Protein AF-A0A426XDQ6-F1 (afdb_monomer_lite)

Radius of gyration: 17.02 Å; chains: 1; bounding box: 48×26×42 Å

pLDDT: mean 87.54, std 15.92, range [37.78, 98.69]

Secondary structure (DSSP, 8-state):
-HHHHHHHHS---TT--TT-HHHHHIIIIIHHHHSSEEE---GGGT--EEESSHHHHHHHHHHTSS-HHHHHHHHHHHHHHHHHHHHHHHHHHHHHHHTS-HHHHHHHHHHHTTGGGG-

Sequence (119 aa):
GEVNVKIKKAYCPPKIVEGNPCLEYIKYIVFPWFGHFEVVRKEENGGNKTYNIMEELILDYESGVLHPADLKPALSKALNLILQVSLAYIIFFSSMYTGFNGLLYFLEILSESGIQNYL

Organism: Ensete ventricosum (NCBI:txid4639)

Foldseek 3Di:
DVLLVDLVPADADFLDDPPGVLLVCCVPPQCVVPQWFWFADDVVLVGIDIGNDSVVVNVCRNVRSDGSVRSSVSSSVSVVVVVLVVVLVVLLVVCVVPVDPSVVVSVVSCVVVVVVVPD

Structure (mmCIF, N/CA/C/O backbone):
data_AF-A0A426XDQ6-F1
#
_entry.id   AF-A0A426XDQ6-F1
#
loop_
_atom_site.group_PDB
_atom_site.id
_atom_site.type_symbol
_atom_site.label_atom_id
_atom_site.label_alt_id
_atom_site.label_comp_id
_atom_site.label_asym_id
_atom_site.label_entity_id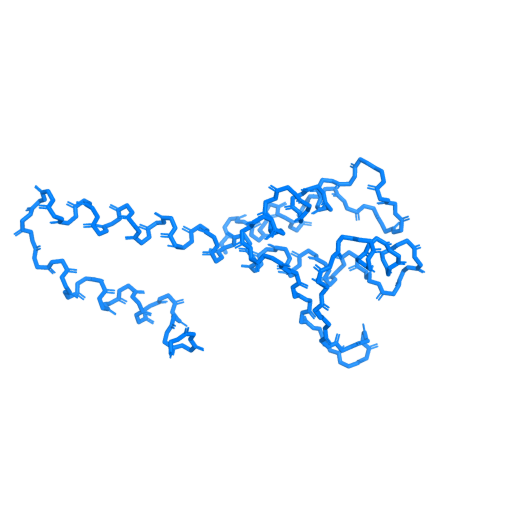
_atom_site.label_seq_id
_atom_site.pdbx_PDB_ins_code
_atom_site.Cartn_x
_atom_site.Cartn_y
_atom_site.Cartn_z
_atom_site.occupancy
_atom_site.B_iso_or_equiv
_atom_site.auth_seq_id
_atom_site.auth_comp_id
_atom_site.auth_asym_id
_atom_site.auth_atom_id
_atom_site.pdbx_PDB_model_num
ATOM 1 N N . GLY A 1 1 ? 11.948 10.918 0.623 1.00 78.75 1 GLY A N 1
ATOM 2 C CA . GLY A 1 1 ? 11.833 11.396 -0.770 1.00 78.75 1 GLY A CA 1
ATOM 3 C C . GLY A 1 1 ? 10.434 11.904 -1.065 1.00 78.75 1 GLY A C 1
ATOM 4 O O . GLY A 1 1 ? 9.538 11.706 -0.246 1.00 78.75 1 GLY A O 1
ATOM 5 N N . GLU A 1 2 ? 10.239 12.539 -2.224 1.00 89.38 2 GLU A N 1
ATOM 6 C CA . GLU A 1 2 ? 8.934 13.073 -2.655 1.00 89.38 2 GLU A CA 1
ATOM 7 C C . GLU A 1 2 ? 7.814 12.025 -2.664 1.00 89.38 2 GLU A C 1
ATOM 9 O O . GLU A 1 2 ? 6.675 12.341 -2.319 1.00 89.38 2 GLU A O 1
ATOM 14 N N . VAL A 1 3 ? 8.145 10.772 -2.995 1.00 92.25 3 VAL A N 1
ATOM 15 C CA . VAL A 1 3 ? 7.219 9.629 -2.969 1.00 92.25 3 VAL A CA 1
ATOM 16 C C . VAL A 1 3 ? 6.536 9.518 -1.608 1.00 92.25 3 VAL A C 1
ATOM 18 O O . VAL A 1 3 ? 5.312 9.498 -1.538 1.00 92.25 3 VAL A O 1
ATOM 21 N N . ASN A 1 4 ? 7.305 9.557 -0.516 1.00 91.88 4 ASN A N 1
ATOM 22 C CA . ASN A 1 4 ? 6.768 9.422 0.843 1.00 91.88 4 ASN A CA 1
ATOM 23 C C . ASN A 1 4 ? 5.772 10.544 1.162 1.00 91.88 4 ASN A C 1
ATOM 25 O O . ASN A 1 4 ? 4.756 10.305 1.806 1.00 91.88 4 ASN A O 1
ATOM 29 N N . VAL A 1 5 ? 6.042 11.770 0.700 1.00 95.12 5 VAL A N 1
ATOM 30 C CA . VAL A 1 5 ? 5.150 12.920 0.913 1.00 95.12 5 VAL A CA 1
ATOM 31 C C . VAL A 1 5 ? 3.847 12.744 0.133 1.00 95.12 5 VAL A C 1
ATOM 33 O O . VAL A 1 5 ? 2.770 12.963 0.692 1.00 95.12 5 VAL A O 1
ATOM 36 N N . LYS A 1 6 ? 3.935 12.327 -1.136 1.00 96.38 6 LYS A N 1
ATOM 37 C CA . LYS A 1 6 ? 2.772 12.121 -2.011 1.00 96.38 6 LYS A CA 1
ATOM 38 C C . LYS A 1 6 ? 1.904 10.959 -1.520 1.00 96.38 6 LYS A C 1
ATOM 40 O O . LYS A 1 6 ? 0.705 11.144 -1.336 1.00 96.38 6 LYS A O 1
ATOM 45 N N . ILE A 1 7 ? 2.502 9.810 -1.200 1.00 97.94 7 ILE A N 1
ATOM 46 C CA . ILE A 1 7 ? 1.775 8.636 -0.692 1.00 97.94 7 ILE A CA 1
ATOM 47 C C . ILE A 1 7 ? 1.180 8.894 0.696 1.00 97.94 7 ILE A C 1
ATOM 49 O O . ILE A 1 7 ? 0.033 8.524 0.948 1.00 97.94 7 ILE A O 1
ATOM 53 N N . LYS A 1 8 ? 1.882 9.608 1.589 1.00 96.31 8 LYS A N 1
ATOM 54 C CA . LYS A 1 8 ? 1.321 10.000 2.895 1.00 96.31 8 LYS A CA 1
ATOM 55 C C . LYS A 1 8 ? 0.011 10.783 2.736 1.00 96.31 8 LYS A C 1
ATOM 57 O O . LYS A 1 8 ? -0.950 10.506 3.456 1.00 96.31 8 LYS A O 1
ATOM 62 N N . LYS A 1 9 ? -0.040 11.708 1.770 1.00 97.25 9 LYS A N 1
ATOM 63 C CA . LYS A 1 9 ? -1.216 12.540 1.456 1.00 97.25 9 LYS A CA 1
ATOM 64 C C . LYS A 1 9 ? -2.265 11.848 0.579 1.00 97.25 9 LYS A C 1
ATOM 66 O O . LYS A 1 9 ? -3.365 12.374 0.461 1.00 97.25 9 LYS A O 1
ATOM 71 N N . ALA A 1 10 ? -1.947 10.703 -0.025 1.00 97.56 10 ALA A N 1
ATOM 72 C CA . ALA A 1 10 ? -2.861 10.005 -0.921 1.00 97.56 10 ALA A CA 1
ATOM 73 C C . ALA A 1 10 ? -4.157 9.597 -0.204 1.00 97.56 10 ALA A C 1
ATOM 75 O O . ALA A 1 10 ? -4.146 9.248 0.982 1.00 97.56 10 ALA A O 1
ATOM 76 N N . TYR A 1 11 ? -5.270 9.626 -0.932 1.00 97.88 11 TYR A N 1
ATOM 77 C CA . TYR A 1 11 ? -6.539 9.093 -0.450 1.00 97.88 11 TYR A CA 1
ATOM 78 C C . TYR A 1 11 ? -6.389 7.592 -0.161 1.00 97.88 11 TYR A C 1
ATOM 80 O O . TYR A 1 11 ? -5.836 6.858 -0.971 1.00 97.88 11 TYR A O 1
ATOM 88 N N . CYS A 1 12 ? -6.783 7.156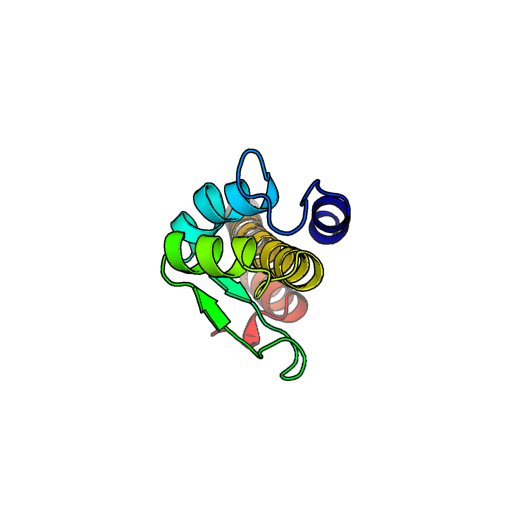 1.035 1.00 98.38 12 CYS A N 1
ATOM 89 C CA . CYS A 1 12 ? -6.604 5.777 1.500 1.00 98.38 12 CYS A CA 1
ATOM 90 C C . CYS A 1 12 ? -7.562 5.515 2.675 1.00 98.38 12 CYS A C 1
ATOM 92 O O . CYS A 1 12 ? -7.129 5.460 3.833 1.00 98.38 12 CYS A O 1
ATOM 94 N N . PRO A 1 13 ? -8.874 5.520 2.407 1.00 98.19 13 PRO A N 1
ATOM 95 C CA . PRO A 1 13 ? -9.889 5.338 3.435 1.00 98.19 13 PRO A CA 1
ATOM 96 C C . PRO A 1 13 ? -9.747 3.957 4.102 1.00 98.19 13 PRO A C 1
ATOM 98 O O . PRO A 1 13 ? -9.607 2.958 3.398 1.00 98.19 13 PRO A O 1
ATOM 101 N N . PRO A 1 14 ? -9.786 3.864 5.444 1.00 98.25 14 PRO A N 1
ATOM 102 C CA . PRO A 1 14 ? -9.678 2.581 6.133 1.00 98.25 14 PRO A CA 1
ATOM 103 C C . PRO A 1 14 ? -10.847 1.668 5.755 1.00 98.25 14 PRO A C 1
ATOM 105 O O . PRO A 1 14 ? -11.987 2.127 5.706 1.00 98.25 14 PRO A O 1
ATOM 108 N N . LYS A 1 15 ? -10.567 0.376 5.538 1.00 98.44 15 LYS A N 1
ATOM 109 C CA . LYS A 1 15 ? -11.559 -0.673 5.236 1.00 98.44 15 LYS A CA 1
ATOM 110 C C . LYS A 1 15 ? -12.360 -0.493 3.941 1.00 98.44 15 LYS A C 1
ATOM 112 O O . LYS A 1 15 ? -13.283 -1.260 3.697 1.00 98.44 15 LYS A O 1
ATOM 117 N N . ILE A 1 16 ? -12.021 0.490 3.107 1.00 98.31 16 ILE A N 1
ATOM 118 C CA . ILE A 1 16 ? -12.670 0.712 1.811 1.00 98.31 16 ILE A CA 1
ATOM 119 C C . ILE A 1 16 ? -11.665 0.383 0.710 1.00 98.31 16 ILE A C 1
ATOM 121 O O . ILE A 1 16 ? -10.629 1.045 0.577 1.00 98.31 16 ILE A O 1
ATOM 125 N N . VAL A 1 17 ? -11.972 -0.663 -0.057 1.00 98.06 17 VAL A N 1
ATOM 126 C CA . VAL A 1 17 ? -11.109 -1.163 -1.135 1.00 98.06 17 VAL A CA 1
ATOM 127 C C . VAL A 1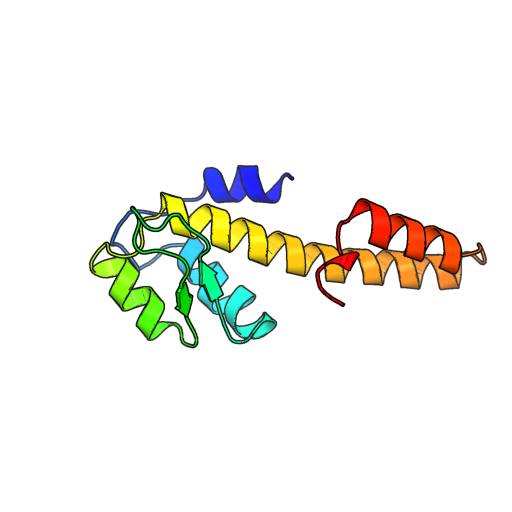 17 ? -11.429 -0.514 -2.473 1.00 98.06 17 VAL A C 1
ATOM 129 O O . VAL A 1 17 ? -10.520 -0.131 -3.209 1.00 98.06 17 VAL A O 1
ATOM 132 N N . GLU A 1 18 ? -12.714 -0.365 -2.780 1.00 97.38 18 GLU A N 1
ATOM 133 C CA . GLU A 1 18 ? -13.172 0.207 -4.042 1.00 97.38 18 GLU A CA 1
ATOM 134 C C . GLU A 1 18 ? -12.687 1.655 -4.210 1.00 97.38 18 GLU A C 1
ATOM 136 O O . GLU A 1 18 ? -12.838 2.490 -3.316 1.00 97.38 18 GLU A O 1
ATOM 141 N N . GLY A 1 19 ? -12.060 1.945 -5.355 1.00 96.62 19 GLY A N 1
ATOM 142 C CA . GLY A 1 19 ? -11.529 3.272 -5.677 1.00 96.62 19 GLY A CA 1
ATOM 143 C C . GLY A 1 19 ? -10.371 3.737 -4.784 1.00 96.62 19 GLY A C 1
ATOM 144 O O . GLY A 1 19 ? -10.083 4.934 -4.735 1.00 96.62 19 GLY A O 1
ATOM 145 N N . ASN A 1 20 ? -9.716 2.833 -4.046 1.00 98.44 20 ASN A N 1
ATOM 146 C CA . ASN A 1 20 ? -8.585 3.175 -3.188 1.00 98.44 20 ASN A CA 1
ATOM 147 C C . ASN A 1 20 ? -7.273 3.205 -3.998 1.00 98.44 20 ASN A C 1
ATOM 149 O O . ASN A 1 20 ? -6.714 2.144 -4.300 1.00 98.44 20 ASN A O 1
ATOM 153 N N . PRO A 1 21 ? -6.709 4.391 -4.301 1.00 98.25 21 PRO A N 1
ATOM 154 C CA . PRO A 1 21 ? -5.562 4.498 -5.201 1.00 98.25 21 PRO A CA 1
ATOM 155 C C . PRO A 1 21 ? -4.299 3.837 -4.633 1.00 98.25 21 PRO A C 1
ATOM 157 O O . PRO A 1 21 ? -3.436 3.393 -5.386 1.00 98.25 21 PRO A O 1
ATOM 160 N N . CYS A 1 22 ? -4.169 3.727 -3.305 1.00 98.62 22 CYS A N 1
ATOM 161 C CA . CYS A 1 22 ? -3.041 3.012 -2.712 1.00 98.62 22 CYS A CA 1
ATOM 162 C C . CYS A 1 22 ? -3.109 1.510 -3.015 1.00 98.62 22 CYS A C 1
ATOM 164 O O . CYS A 1 22 ? -2.084 0.917 -3.341 1.00 98.62 22 CYS A O 1
ATOM 166 N N . LEU A 1 23 ? -4.297 0.907 -2.940 1.00 98.69 23 LEU A N 1
ATOM 167 C CA . LEU A 1 23 ? -4.481 -0.506 -3.273 1.00 98.69 23 LEU A CA 1
ATOM 168 C C . LEU A 1 23 ? -4.320 -0.751 -4.774 1.00 98.69 23 LEU A C 1
ATOM 170 O O . LEU A 1 23 ? -3.761 -1.772 -5.164 1.00 98.69 23 LEU A O 1
ATOM 174 N N . GLU A 1 24 ? -4.730 0.198 -5.617 1.00 98.44 24 GLU A N 1
ATOM 175 C CA . GLU A 1 24 ? -4.506 0.124 -7.064 1.00 98.44 24 GLU A CA 1
ATOM 176 C C . GLU A 1 24 ? -3.020 0.161 -7.430 1.00 98.44 24 GLU A C 1
ATOM 178 O O . GLU A 1 24 ? -2.579 -0.639 -8.254 1.00 98.44 24 GLU A O 1
ATOM 183 N N . TYR A 1 25 ? -2.212 1.015 -6.790 1.00 98.50 25 TYR A N 1
ATOM 184 C CA . TYR A 1 25 ? -0.759 0.984 -6.987 1.00 98.50 25 TYR A CA 1
ATOM 185 C C . TYR A 1 25 ? -0.148 -0.339 -6.537 1.00 98.50 25 TYR A C 1
ATOM 187 O O . TYR A 1 25 ? 0.730 -0.870 -7.217 1.00 98.50 25 TYR A O 1
ATOM 195 N N . ILE A 1 26 ? -0.622 -0.902 -5.424 1.00 98.69 26 ILE A N 1
ATOM 196 C CA . ILE A 1 26 ? -0.159 -2.218 -4.981 1.00 98.69 26 ILE A CA 1
ATOM 197 C C . ILE A 1 26 ? -0.506 -3.270 -6.046 1.00 98.69 26 ILE A C 1
ATOM 199 O O . ILE A 1 26 ? 0.379 -3.991 -6.501 1.00 98.69 26 ILE A O 1
ATOM 203 N N . LYS A 1 27 ? -1.754 -3.283 -6.525 1.00 98.44 27 LYS A N 1
ATOM 204 C CA . LYS A 1 27 ? -2.260 -4.237 -7.519 1.00 98.44 27 LYS A CA 1
ATOM 205 C C . LYS A 1 27 ? -1.560 -4.160 -8.870 1.00 98.44 27 LYS A C 1
ATOM 207 O O . LYS A 1 27 ? -1.228 -5.194 -9.436 1.00 98.44 27 LYS A O 1
ATOM 212 N N . TYR A 1 28 ? -1.400 -2.959 -9.416 1.00 98.44 28 TYR A N 1
ATOM 213 C CA . TYR A 1 28 ? -0.995 -2.771 -10.812 1.00 98.44 28 TYR A CA 1
ATOM 214 C C . TYR A 1 28 ? 0.480 -2.414 -10.988 1.00 98.44 28 TYR A C 1
ATOM 216 O O . TYR A 1 28 ? 0.975 -2.467 -12.109 1.00 98.44 28 TYR A O 1
ATOM 224 N N . ILE A 1 29 ? 1.187 -2.056 -9.912 1.00 98.06 29 ILE A N 1
ATOM 225 C CA . ILE A 1 29 ? 2.608 -1.689 -9.976 1.00 98.06 29 ILE A CA 1
ATOM 226 C C . ILE A 1 29 ? 3.434 -2.630 -9.105 1.00 98.06 29 ILE A C 1
A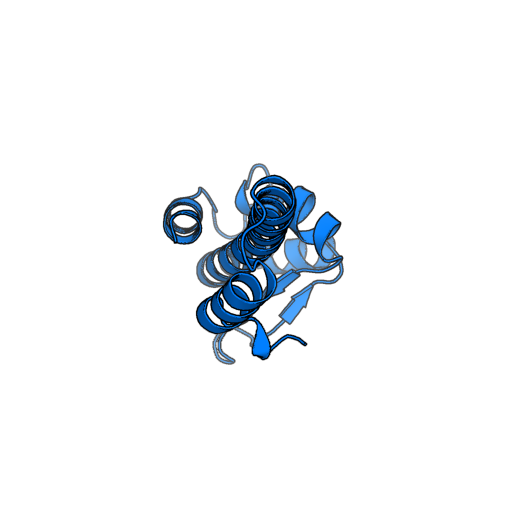TOM 228 O O . ILE A 1 29 ? 4.345 -3.284 -9.601 1.00 98.06 29 ILE A O 1
ATOM 232 N N . VAL A 1 30 ? 3.112 -2.723 -7.814 1.00 98.19 30 VAL A N 1
ATOM 233 C CA . VAL A 1 30 ? 3.958 -3.442 -6.850 1.00 98.19 30 VAL A CA 1
ATOM 234 C C . VAL A 1 30 ? 3.908 -4.953 -7.073 1.00 98.19 30 VAL A C 1
ATOM 236 O O . VAL A 1 30 ? 4.961 -5.572 -7.207 1.00 98.19 30 VAL A O 1
ATOM 239 N N . PHE A 1 31 ? 2.714 -5.542 -7.182 1.00 97.81 31 PHE A N 1
ATOM 240 C CA . PHE A 1 31 ? 2.563 -6.977 -7.438 1.00 97.81 31 PHE A CA 1
ATOM 241 C C . PHE A 1 31 ? 3.191 -7.415 -8.768 1.00 97.81 31 PHE A C 1
ATOM 243 O O . PHE A 1 31 ? 3.967 -8.365 -8.746 1.00 97.81 31 PHE A O 1
ATOM 250 N N . PRO A 1 32 ? 2.954 -6.739 -9.909 1.00 97.38 32 PRO A N 1
ATOM 251 C CA . PRO A 1 32 ? 3.618 -7.098 -11.160 1.00 97.38 32 PRO A CA 1
ATOM 252 C C . PRO A 1 32 ? 5.145 -6.979 -11.114 1.00 97.38 32 PRO A C 1
ATOM 254 O O . PRO A 1 32 ? 5.824 -7.702 -11.835 1.00 97.38 32 PRO A O 1
ATOM 257 N N . TRP A 1 33 ? 5.689 -6.083 -10.282 1.00 97.38 33 TRP A N 1
ATOM 258 C CA . TRP A 1 33 ? 7.133 -5.876 -10.179 1.00 97.38 33 TRP A CA 1
ATOM 259 C C . TRP A 1 33 ? 7.827 -6.885 -9.258 1.00 97.38 33 TRP A C 1
ATOM 261 O O . TRP A 1 33 ? 8.876 -7.418 -9.608 1.00 97.38 33 TRP A O 1
ATOM 271 N N . PHE A 1 34 ? 7.267 -7.140 -8.072 1.00 96.62 34 PHE A N 1
ATOM 272 C CA . PHE A 1 34 ? 7.909 -7.967 -7.041 1.00 96.62 34 PHE A CA 1
ATOM 273 C C . PHE A 1 34 ? 7.288 -9.360 -6.880 1.00 96.62 34 PHE A C 1
ATOM 275 O O . PHE A 1 34 ? 7.877 -10.225 -6.236 1.00 96.62 34 PHE A O 1
ATOM 282 N N . GLY A 1 35 ? 6.082 -9.583 -7.402 1.00 97.81 35 GLY A N 1
ATOM 283 C CA . GLY A 1 35 ? 5.288 -10.792 -7.165 1.00 97.81 35 GLY A CA 1
ATOM 284 C C . GLY A 1 35 ? 4.648 -10.872 -5.774 1.00 97.81 35 GLY A C 1
ATOM 285 O O . GLY A 1 35 ? 3.899 -11.804 -5.513 1.00 97.81 35 GLY A O 1
ATOM 286 N N . HIS A 1 36 ? 4.921 -9.915 -4.886 1.00 98.19 36 HIS A N 1
ATOM 287 C CA . HIS A 1 36 ? 4.414 -9.874 -3.516 1.00 98.19 36 HIS A CA 1
ATOM 288 C C . HIS A 1 36 ? 4.396 -8.432 -2.982 1.00 98.19 36 HIS A C 1
ATOM 290 O O . HIS A 1 36 ? 4.957 -7.517 -3.592 1.00 98.19 36 HIS A O 1
ATOM 296 N N . PHE A 1 37 ? 3.778 -8.229 -1.818 1.00 98.69 37 PHE A N 1
ATOM 297 C CA . PHE A 1 37 ? 3.822 -6.967 -1.082 1.00 98.69 37 PHE A CA 1
ATOM 298 C C . PHE A 1 37 ? 4.173 -7.190 0.388 1.00 98.69 37 PHE A C 1
ATOM 300 O O . PHE A 1 37 ? 3.477 -7.912 1.097 1.00 98.69 37 PHE A O 1
ATOM 307 N N . GLU A 1 38 ? 5.235 -6.541 0.862 1.00 98.44 38 GLU A N 1
ATOM 308 C CA . GLU A 1 38 ? 5.680 -6.641 2.253 1.00 98.44 38 GLU A CA 1
ATOM 309 C C . GLU A 1 38 ? 5.216 -5.447 3.085 1.00 98.44 38 GLU A C 1
ATOM 311 O O . GLU A 1 38 ? 5.483 -4.290 2.750 1.00 98.44 38 GLU A O 1
ATOM 316 N N . VAL A 1 39 ? 4.599 -5.731 4.230 1.00 98.25 39 VAL A N 1
ATOM 317 C CA . VAL A 1 39 ? 4.271 -4.742 5.255 1.00 98.25 39 VAL A CA 1
ATOM 318 C C . VAL A 1 39 ? 5.126 -5.015 6.484 1.00 98.25 39 VAL A C 1
ATOM 320 O O . VAL A 1 39 ? 4.908 -5.985 7.207 1.00 98.25 39 VAL A O 1
ATOM 323 N N . VAL A 1 40 ? 6.093 -4.130 6.728 1.00 93.94 40 VAL A N 1
ATOM 324 C CA . VAL A 1 40 ? 6.945 -4.157 7.923 1.00 93.94 40 VAL A CA 1
ATOM 325 C C . VAL A 1 40 ? 6.356 -3.213 8.965 1.00 93.94 40 VAL A C 1
ATOM 327 O O . VAL A 1 40 ? 6.282 -2.003 8.739 1.00 93.94 40 VAL A O 1
ATOM 330 N N . ARG A 1 41 ? 5.931 -3.759 10.103 1.00 94.31 41 ARG A N 1
ATOM 331 C CA . ARG A 1 41 ? 5.296 -3.019 11.201 1.00 94.31 41 ARG A CA 1
ATOM 332 C C . ARG A 1 41 ? 5.568 -3.718 12.528 1.00 94.31 41 ARG A C 1
ATOM 334 O O . ARG A 1 41 ? 5.968 -4.875 12.568 1.00 94.31 41 ARG A O 1
ATOM 341 N N . LYS A 1 42 ? 5.369 -2.994 13.626 1.00 91.12 42 LYS A N 1
ATOM 342 C CA . LYS A 1 42 ? 5.617 -3.516 14.973 1.00 91.12 42 LYS A CA 1
ATOM 343 C C . LYS A 1 42 ? 4.706 -4.706 15.299 1.00 91.12 42 LYS A C 1
ATOM 345 O O . LYS A 1 42 ? 3.572 -4.760 14.828 1.00 91.12 42 LYS A O 1
ATOM 350 N N . GLU A 1 43 ? 5.160 -5.577 16.199 1.00 92.50 43 GLU A N 1
ATOM 351 C CA . GLU A 1 43 ? 4.378 -6.716 16.716 1.00 92.50 43 GLU A CA 1
ATOM 352 C C . GLU A 1 43 ? 3.016 -6.296 17.291 1.00 92.50 43 GLU A C 1
ATOM 354 O O . GLU A 1 43 ? 2.005 -6.935 17.017 1.00 92.50 43 GLU A O 1
ATOM 359 N N . GLU A 1 44 ? 2.954 -5.158 17.993 1.00 91.38 44 GLU A N 1
ATOM 360 C CA . GLU A 1 44 ? 1.705 -4.587 18.533 1.00 91.38 44 GLU A CA 1
ATOM 361 C C . GLU A 1 44 ? 0.653 -4.255 17.455 1.00 91.38 44 GLU A C 1
ATOM 363 O O . GLU A 1 44 ? -0.538 -4.218 17.749 1.00 91.38 44 GLU A O 1
ATOM 368 N N . ASN A 1 45 ? 1.083 -4.082 16.199 1.00 88.38 45 ASN A N 1
ATOM 369 C CA . ASN A 1 45 ? 0.226 -3.830 15.038 1.00 88.38 45 ASN A CA 1
ATOM 370 C C . ASN A 1 45 ? 0.040 -5.086 14.161 1.00 88.38 45 ASN A C 1
ATOM 372 O O . ASN A 1 45 ? -0.363 -4.970 13.004 1.00 88.38 45 ASN A O 1
ATOM 376 N N . GLY A 1 46 ? 0.350 -6.281 14.675 1.00 88.88 46 GLY A N 1
ATOM 377 C CA . GLY A 1 46 ? 0.217 -7.554 13.958 1.00 88.88 46 GLY A CA 1
ATOM 378 C C . GLY A 1 46 ? 1.483 -8.028 13.241 1.00 88.88 46 GLY A C 1
ATOM 379 O O . GLY A 1 46 ? 1.390 -8.945 12.428 1.00 88.88 46 GLY A O 1
ATOM 380 N N . GLY A 1 47 ? 2.634 -7.404 13.519 1.00 94.25 47 GLY A N 1
ATOM 381 C CA . GLY A 1 47 ? 3.945 -7.846 13.043 1.00 94.25 47 GLY A CA 1
ATOM 382 C C . GLY A 1 47 ? 4.151 -7.712 11.533 1.00 94.25 47 GLY A C 1
ATOM 383 O O . GLY A 1 47 ? 3.282 -7.244 10.784 1.00 94.25 47 GLY A O 1
ATOM 384 N N . ASN A 1 48 ? 5.343 -8.110 11.089 1.00 97.44 48 ASN A N 1
ATOM 385 C CA . ASN A 1 48 ? 5.685 -8.128 9.671 1.00 97.44 48 ASN A CA 1
ATOM 386 C C . ASN A 1 48 ? 4.841 -9.173 8.936 1.00 97.44 48 ASN A C 1
ATOM 388 O O . ASN A 1 48 ? 4.709 -10.307 9.396 1.00 97.44 48 ASN A O 1
ATOM 392 N N . LYS A 1 49 ? 4.312 -8.811 7.767 1.00 97.88 49 LYS A N 1
ATOM 393 C CA . LYS A 1 49 ? 3.541 -9.726 6.923 1.00 97.88 49 LYS A CA 1
ATOM 394 C C . LYS A 1 49 ? 3.848 -9.499 5.449 1.00 97.88 49 LYS A C 1
ATOM 396 O O . LYS A 1 49 ? 3.884 -8.358 4.990 1.00 97.88 49 LYS A O 1
ATOM 401 N N . THR A 1 50 ? 4.005 -10.595 4.717 1.00 98.56 50 THR A N 1
ATOM 402 C CA . THR A 1 50 ? 4.136 -10.602 3.258 1.00 98.56 50 THR A CA 1
ATOM 403 C C . THR A 1 50 ? 2.857 -11.153 2.649 1.00 98.56 50 THR A C 1
ATOM 405 O O . THR A 1 50 ? 2.402 -12.229 3.029 1.00 98.56 50 THR A O 1
ATOM 408 N N . TYR A 1 51 ? 2.277 -10.398 1.722 1.00 98.56 51 TYR A N 1
ATOM 409 C CA . TYR A 1 51 ? 1.099 -10.780 0.952 1.00 98.56 51 TYR A CA 1
ATOM 410 C C . TYR A 1 51 ? 1.557 -11.288 -0.410 1.00 98.56 51 TYR A C 1
ATOM 412 O O . TYR A 1 51 ? 2.201 -10.546 -1.156 1.00 98.56 51 TYR A O 1
ATOM 420 N N . ASN A 1 52 ? 1.234 -12.539 -0.733 1.00 97.88 52 ASN A N 1
ATOM 421 C CA . ASN A 1 52 ? 1.666 -13.163 -1.991 1.00 97.88 52 ASN A CA 1
ATOM 422 C C . ASN A 1 52 ? 0.634 -13.004 -3.109 1.00 97.88 52 ASN A C 1
ATOM 424 O O . ASN A 1 52 ? 0.965 -13.150 -4.282 1.00 97.88 52 ASN A O 1
ATOM 428 N N . ILE A 1 53 ? -0.605 -12.668 -2.753 1.00 97.81 53 ILE A N 1
ATOM 429 C CA . ILE A 1 53 ? -1.689 -12.373 -3.688 1.00 97.81 53 ILE A CA 1
ATOM 430 C C . ILE A 1 53 ? -2.514 -11.185 -3.181 1.00 97.81 53 ILE A C 1
ATOM 432 O O . ILE A 1 53 ? -2.527 -10.876 -1.985 1.00 97.81 53 ILE A O 1
ATOM 436 N N . MET A 1 54 ? -3.208 -10.500 -4.091 1.00 97.94 54 MET A N 1
ATOM 437 C CA . MET A 1 54 ? -3.998 -9.308 -3.761 1.00 97.94 54 MET A CA 1
ATOM 438 C C . MET A 1 54 ? -5.181 -9.617 -2.843 1.00 97.94 54 MET A C 1
ATOM 440 O O . MET A 1 54 ? -5.565 -8.775 -2.035 1.00 97.94 54 MET A O 1
ATOM 444 N N . GLU A 1 55 ? -5.753 -10.812 -2.956 1.00 98.31 55 GLU A N 1
ATOM 445 C CA . GLU A 1 55 ? -6.926 -11.250 -2.204 1.00 98.31 55 GLU A CA 1
ATOM 446 C C . GLU A 1 55 ? -6.642 -11.285 -0.696 1.00 98.31 55 GLU A C 1
ATOM 448 O O . GLU A 1 55 ? -7.450 -10.799 0.090 1.00 98.31 55 GLU A O 1
ATOM 453 N N . GLU A 1 56 ? -5.463 -11.767 -0.287 1.00 98.38 56 GLU A N 1
ATOM 454 C CA . GLU A 1 56 ? -5.035 -11.770 1.120 1.00 98.38 56 GLU A CA 1
ATOM 455 C C . GLU A 1 56 ? -4.919 -10.348 1.683 1.00 98.38 56 GLU A C 1
ATOM 457 O O . GLU A 1 56 ? -5.318 -10.081 2.817 1.00 98.38 56 GLU A O 1
ATOM 462 N N . LEU A 1 57 ? -4.384 -9.423 0.882 1.00 98.56 57 LEU A N 1
ATOM 463 C CA . LEU A 1 57 ? -4.238 -8.021 1.266 1.00 98.56 57 LEU A CA 1
ATOM 464 C C . LEU A 1 57 ? -5.597 -7.325 1.396 1.00 98.56 57 LEU A C 1
ATOM 466 O O . LEU A 1 57 ? -5.812 -6.567 2.341 1.00 98.56 57 LEU A O 1
ATOM 470 N N . ILE A 1 58 ? -6.511 -7.586 0.459 1.00 98.44 58 ILE A N 1
ATOM 471 C CA . ILE A 1 58 ? -7.875 -7.046 0.461 1.00 98.44 58 ILE A CA 1
ATOM 472 C C . ILE A 1 58 ? -8.622 -7.495 1.719 1.00 98.44 58 ILE A C 1
ATOM 474 O O . ILE A 1 58 ? -9.147 -6.644 2.434 1.00 98.44 58 ILE A O 1
ATOM 478 N N . LEU A 1 59 ? -8.593 -8.792 2.042 1.00 98.44 59 LEU A N 1
ATOM 479 C CA . LEU A 1 59 ? -9.262 -9.339 3.228 1.00 98.44 59 LEU A CA 1
ATOM 480 C C . LEU A 1 59 ? -8.765 -8.691 4.530 1.00 98.44 59 LEU A C 1
ATOM 482 O O . LEU A 1 59 ? -9.560 -8.289 5.388 1.00 98.44 59 LEU A O 1
ATOM 486 N N . ASP A 1 60 ? -7.450 -8.534 4.675 1.00 98.50 60 ASP A N 1
ATOM 487 C CA . ASP A 1 60 ? -6.864 -7.887 5.851 1.00 98.50 60 ASP A CA 1
ATOM 488 C C . ASP A 1 60 ? -7.181 -6.385 5.909 1.00 98.50 60 ASP A C 1
ATOM 490 O O . ASP A 1 60 ? -7.377 -5.827 6.992 1.00 98.50 60 ASP A O 1
ATOM 494 N N . TYR A 1 61 ? -7.252 -5.712 4.761 1.00 98.56 61 TYR A N 1
ATOM 495 C CA . TYR A 1 61 ? -7.570 -4.288 4.708 1.00 98.56 61 TYR A CA 1
ATOM 496 C C . TYR A 1 61 ? -9.048 -4.015 5.021 1.00 98.56 61 TYR A C 1
ATOM 498 O O . TYR A 1 61 ? -9.341 -3.129 5.825 1.00 98.56 61 TYR A O 1
ATOM 506 N N . GLU A 1 62 ? -9.976 -4.792 4.452 1.00 98.31 62 GLU A N 1
ATOM 507 C CA . GLU A 1 62 ? -11.427 -4.686 4.692 1.00 98.31 62 GLU A CA 1
ATOM 508 C C . GLU A 1 62 ? -11.799 -5.018 6.138 1.00 98.31 62 GLU A C 1
ATOM 510 O O . GLU A 1 62 ? -12.588 -4.307 6.767 1.00 98.31 62 GLU A O 1
ATOM 515 N N . SER A 1 63 ? -11.182 -6.055 6.711 1.00 97.94 63 SER A N 1
ATOM 516 C CA . SER A 1 63 ? -11.377 -6.401 8.125 1.00 97.94 63 SER A CA 1
ATOM 517 C C . SER A 1 63 ? -10.779 -5.352 9.077 1.00 97.94 63 SER A C 1
ATOM 519 O O . SER A 1 63 ? -11.270 -5.158 10.194 1.00 97.94 63 SER A O 1
ATOM 521 N N . GLY A 1 64 ? -9.768 -4.606 8.620 1.00 97.31 64 GLY A N 1
ATOM 522 C CA . GLY A 1 64 ? -9.025 -3.613 9.396 1.00 97.31 64 GLY A CA 1
ATOM 523 C C . GLY A 1 64 ? -7.800 -4.158 10.120 1.00 97.31 64 GLY A C 1
ATOM 524 O O . GLY A 1 64 ? -7.191 -3.417 10.889 1.00 97.31 64 GLY A O 1
ATOM 525 N N . VAL A 1 65 ? -7.431 -5.417 9.875 1.00 97.38 65 VAL A N 1
ATOM 526 C CA . VAL A 1 65 ? -6.160 -6.007 10.323 1.00 97.38 65 VAL A CA 1
ATOM 527 C C . VAL A 1 65 ? -4.970 -5.248 9.721 1.00 97.38 65 VAL A C 1
ATOM 529 O O . VAL A 1 65 ? -3.933 -5.075 10.368 1.00 97.38 65 VAL A O 1
ATOM 532 N N . LEU A 1 66 ? -5.113 -4.747 8.492 1.00 98.31 66 LEU A N 1
ATOM 533 C CA . LEU A 1 66 ? -4.151 -3.857 7.851 1.00 98.31 66 LEU A CA 1
ATOM 534 C C . LEU A 1 66 ? -4.672 -2.417 7.834 1.00 98.31 66 LEU A C 1
ATOM 536 O O . LEU A 1 66 ? -5.607 -2.080 7.111 1.00 98.31 66 LEU A O 1
ATOM 540 N N . HIS A 1 67 ? -4.035 -1.540 8.611 1.00 97.69 67 HIS A N 1
ATOM 541 C CA . HIS A 1 67 ? -4.424 -0.136 8.695 1.00 97.69 67 HIS A CA 1
ATOM 542 C C . HIS A 1 67 ? -3.735 0.709 7.601 1.00 97.69 67 HIS A C 1
ATOM 544 O O . HIS A 1 67 ? -2.567 0.462 7.279 1.00 97.69 67 HIS A O 1
ATOM 550 N N . PRO A 1 68 ? -4.369 1.784 7.082 1.00 98.06 68 PRO A N 1
ATOM 551 C CA . PRO A 1 68 ? -3.718 2.731 6.167 1.00 98.06 68 PRO A CA 1
ATOM 552 C C . PRO A 1 68 ? -2.371 3.278 6.667 1.00 98.06 68 PRO A C 1
ATOM 554 O O . PRO A 1 68 ? -1.490 3.589 5.865 1.00 98.06 68 PRO A O 1
ATOM 557 N N . ALA A 1 69 ? -2.216 3.404 7.989 1.00 97.00 69 ALA A N 1
ATOM 558 C CA . ALA A 1 69 ? -0.988 3.886 8.624 1.00 97.00 69 ALA A CA 1
ATOM 559 C C . ALA A 1 69 ? 0.200 2.925 8.460 1.00 97.00 69 ALA A C 1
ATOM 561 O O . ALA A 1 69 ? 1.332 3.398 8.449 1.00 97.00 69 ALA A O 1
ATOM 562 N N . ASP A 1 70 ? -0.056 1.627 8.274 1.00 97.88 70 ASP A N 1
ATOM 563 C CA . ASP A 1 70 ? 0.971 0.620 7.987 1.00 97.88 70 ASP A CA 1
ATOM 564 C C . ASP A 1 70 ? 1.126 0.404 6.471 1.00 97.88 70 ASP A C 1
ATOM 566 O O . ASP A 1 70 ? 2.238 0.291 5.954 1.00 97.88 70 ASP A O 1
ATOM 570 N N . LEU A 1 71 ? 0.009 0.423 5.731 1.00 98.31 71 LEU A N 1
ATOM 571 C CA . LEU A 1 71 ? -0.007 0.203 4.283 1.00 98.31 71 LEU A CA 1
ATOM 572 C C . LEU A 1 71 ? 0.747 1.295 3.508 1.00 98.31 71 LEU A C 1
ATOM 574 O O . LEU A 1 71 ? 1.515 0.996 2.594 1.00 98.31 71 LEU A O 1
ATOM 578 N N . LYS A 1 72 ? 0.558 2.574 3.858 1.00 98.38 72 LYS A N 1
ATOM 579 C CA . LYS A 1 72 ? 1.179 3.698 3.133 1.00 98.38 72 LYS A CA 1
ATOM 580 C C . LYS A 1 72 ? 2.710 3.721 3.226 1.00 98.38 72 LYS A C 1
ATOM 582 O O . LYS A 1 72 ? 3.347 3.947 2.191 1.00 98.38 72 LYS A O 1
ATOM 587 N N . PRO A 1 73 ? 3.335 3.529 4.404 1.00 97.44 73 PRO A N 1
ATOM 588 C CA . PRO A 1 73 ? 4.785 3.386 4.495 1.00 97.44 73 PRO A CA 1
ATOM 589 C C . PRO A 1 73 ? 5.319 2.208 3.679 1.00 97.44 73 PRO A C 1
ATOM 591 O O . PRO A 1 73 ? 6.292 2.385 2.946 1.00 97.44 73 PRO A O 1
ATOM 594 N N . ALA A 1 74 ? 4.655 1.050 3.741 1.00 98.19 74 ALA A N 1
ATOM 595 C CA . ALA A 1 74 ? 5.026 -0.133 2.968 1.00 98.19 74 ALA A CA 1
ATOM 596 C C . ALA A 1 74 ? 4.968 0.125 1.451 1.00 98.19 74 ALA A C 1
ATOM 598 O O . ALA A 1 74 ? 5.943 -0.109 0.736 1.00 98.19 74 ALA A O 1
ATOM 599 N N . LEU A 1 75 ? 3.882 0.738 0.969 1.00 98.56 75 LEU A N 1
ATOM 600 C CA . LEU A 1 75 ? 3.743 1.155 -0.428 1.00 98.56 75 LEU A CA 1
ATOM 601 C C . LEU A 1 75 ? 4.824 2.163 -0.838 1.00 98.56 75 LEU A C 1
ATOM 603 O O . LEU A 1 75 ? 5.424 2.041 -1.903 1.00 98.56 75 LEU A O 1
ATOM 607 N N . SER A 1 76 ? 5.109 3.147 0.017 1.00 97.94 76 SER A N 1
ATOM 608 C CA . SER A 1 76 ? 6.165 4.128 -0.251 1.00 97.94 76 SER A CA 1
ATOM 609 C C . SER A 1 76 ? 7.528 3.453 -0.385 1.00 97.94 76 SER A C 1
ATOM 611 O O . SER A 1 76 ? 8.290 3.795 -1.287 1.00 97.94 76 SER A O 1
ATOM 613 N N . LYS A 1 77 ? 7.842 2.487 0.488 1.00 96.69 77 LYS A N 1
ATOM 614 C CA . LYS A 1 77 ? 9.087 1.712 0.422 1.00 96.69 77 LYS A CA 1
ATOM 615 C C . LYS A 1 77 ? 9.190 0.979 -0.918 1.00 96.69 77 LYS A C 1
ATOM 617 O O . LYS A 1 77 ? 10.177 1.172 -1.620 1.00 96.69 77 LYS A O 1
ATOM 622 N N . ALA A 1 78 ? 8.152 0.235 -1.300 1.00 97.25 78 ALA A N 1
ATOM 623 C CA . ALA A 1 78 ? 8.118 -0.505 -2.560 1.00 97.25 78 ALA A CA 1
ATOM 624 C C . ALA A 1 78 ? 8.312 0.409 -3.786 1.00 97.25 78 ALA A C 1
ATOM 626 O O . ALA A 1 78 ? 9.169 0.146 -4.625 1.00 97.25 78 ALA A O 1
ATOM 627 N N . LEU A 1 79 ? 7.587 1.530 -3.861 1.00 96.94 79 LEU A N 1
ATOM 628 C CA . LEU A 1 79 ? 7.709 2.473 -4.980 1.00 96.94 79 LEU A CA 1
ATOM 629 C C . LEU A 1 79 ? 9.096 3.126 -5.061 1.00 96.94 79 LEU A C 1
ATOM 631 O O . LEU A 1 79 ? 9.615 3.313 -6.159 1.00 96.94 79 LEU A O 1
ATOM 635 N N . ASN A 1 80 ? 9.717 3.464 -3.926 1.00 95.44 80 ASN A N 1
ATOM 636 C CA . ASN A 1 80 ? 11.079 4.003 -3.942 1.00 95.44 80 ASN A CA 1
ATOM 637 C C . ASN A 1 80 ? 12.089 2.971 -4.463 1.00 95.44 80 ASN A C 1
ATOM 639 O O . ASN A 1 80 ? 12.966 3.354 -5.228 1.00 95.44 80 ASN A O 1
ATOM 643 N N . LEU A 1 81 ? 11.951 1.688 -4.105 1.00 93.38 81 LEU A N 1
ATOM 644 C CA . LEU A 1 81 ? 12.826 0.625 -4.618 1.00 93.38 81 LEU A CA 1
ATOM 645 C C . LEU A 1 81 ? 12.711 0.489 -6.146 1.00 93.38 81 LEU A C 1
ATOM 647 O O . LEU A 1 81 ? 13.725 0.449 -6.839 1.00 93.38 81 LEU A O 1
ATOM 651 N N . ILE A 1 82 ? 11.488 0.512 -6.688 1.00 93.69 82 ILE A N 1
ATOM 652 C CA . ILE A 1 82 ? 11.248 0.477 -8.145 1.00 93.69 82 ILE A CA 1
ATOM 653 C C . ILE A 1 82 ? 11.921 1.670 -8.846 1.00 93.69 82 ILE A C 1
ATOM 655 O O . ILE A 1 82 ? 12.599 1.519 -9.869 1.00 93.69 82 ILE A O 1
ATOM 659 N N . LEU A 1 83 ? 11.759 2.873 -8.289 1.00 91.50 83 LEU A N 1
ATOM 660 C CA . LEU A 1 83 ? 12.343 4.089 -8.856 1.00 91.50 83 LEU A CA 1
ATOM 661 C C . LEU A 1 83 ? 13.871 4.095 -8.763 1.00 91.50 83 LEU A C 1
ATOM 663 O O . LEU A 1 83 ? 14.524 4.558 -9.693 1.00 91.50 83 LEU A O 1
ATOM 667 N N . GLN A 1 84 ? 14.448 3.559 -7.687 1.00 89.06 84 GLN A N 1
ATOM 668 C CA . GLN A 1 84 ? 15.899 3.435 -7.541 1.00 89.06 84 GLN A CA 1
ATOM 669 C C . GLN A 1 84 ? 16.504 2.554 -8.636 1.00 89.06 84 GLN A C 1
ATOM 671 O O . GLN A 1 84 ? 17.472 2.971 -9.267 1.00 89.06 84 GLN A O 1
ATOM 676 N N . VAL A 1 85 ? 15.904 1.392 -8.924 1.00 86.31 85 VAL A N 1
ATOM 677 C CA . VAL A 1 85 ? 16.355 0.512 -10.019 1.00 86.31 85 VAL A CA 1
ATOM 678 C C . VAL A 1 85 ? 16.301 1.243 -11.362 1.00 86.31 85 VAL A C 1
ATOM 680 O O . VAL A 1 85 ? 17.261 1.215 -12.132 1.00 86.31 85 VAL A O 1
ATOM 683 N N . SER A 1 86 ? 15.204 1.959 -11.617 1.00 83.50 86 SER A N 1
ATOM 684 C CA . SER A 1 86 ? 15.026 2.728 -12.854 1.00 83.50 86 SER A CA 1
ATOM 685 C C . SER A 1 86 ? 16.070 3.845 -13.001 1.00 83.50 86 SER A C 1
ATOM 687 O O . SER A 1 86 ? 16.625 4.044 -14.081 1.00 83.50 86 SER A O 1
ATOM 689 N N . LEU A 1 87 ? 16.381 4.558 -11.914 1.00 86.81 87 LEU A N 1
ATOM 690 C CA . LEU A 1 87 ? 17.391 5.619 -11.907 1.00 86.81 87 LEU A CA 1
ATOM 691 C C . LEU A 1 87 ? 18.809 5.067 -12.072 1.00 86.81 87 LEU A C 1
ATOM 693 O O . LEU A 1 87 ? 19.588 5.630 -12.839 1.00 86.81 87 LEU A O 1
ATOM 697 N N . ALA A 1 88 ? 19.134 3.955 -11.408 1.00 84.25 88 ALA A N 1
ATOM 698 C CA . ALA A 1 88 ? 20.429 3.295 -11.552 1.00 84.25 88 ALA A CA 1
ATOM 699 C C . ALA A 1 88 ? 20.685 2.886 -13.010 1.00 84.25 88 ALA A C 1
ATOM 701 O O . ALA A 1 88 ? 21.778 3.110 -13.527 1.00 84.25 88 ALA A O 1
ATOM 702 N N . TYR A 1 89 ? 19.658 2.376 -13.699 1.00 83.12 89 TYR A N 1
ATOM 703 C CA . TYR A 1 89 ? 19.728 2.081 -15.128 1.00 83.12 89 TYR A CA 1
ATOM 704 C C . TYR A 1 89 ? 20.015 3.347 -15.948 1.00 83.12 89 TYR A C 1
ATOM 706 O O . TYR A 1 89 ? 20.964 3.369 -16.724 1.00 83.12 89 TYR A O 1
ATOM 714 N N . ILE A 1 90 ? 19.271 4.439 -15.745 1.00 83.06 90 ILE A N 1
ATOM 715 C CA . ILE A 1 90 ? 19.494 5.696 -16.486 1.00 83.06 90 ILE A CA 1
ATOM 716 C C . ILE A 1 90 ? 20.928 6.212 -16.297 1.00 83.06 90 ILE A C 1
ATOM 718 O O . ILE A 1 90 ? 21.576 6.601 -17.271 1.00 83.06 90 ILE A O 1
ATOM 722 N N . ILE A 1 91 ? 21.443 6.185 -15.065 1.00 81.94 91 ILE A N 1
ATOM 723 C CA . ILE A 1 91 ? 22.805 6.640 -14.757 1.00 81.94 91 ILE A CA 1
ATOM 724 C C . ILE A 1 91 ? 23.843 5.728 -15.415 1.00 81.94 91 ILE A C 1
ATOM 726 O O . ILE A 1 91 ? 24.775 6.223 -16.052 1.00 81.94 91 ILE A O 1
ATOM 730 N N . PHE A 1 92 ? 23.662 4.408 -15.317 1.00 82.62 92 PHE A N 1
ATOM 731 C CA . PHE A 1 92 ? 24.553 3.435 -15.942 1.00 82.62 92 PHE A CA 1
ATOM 732 C C . PHE A 1 92 ? 24.630 3.653 -17.458 1.00 82.62 92 PHE A C 1
ATOM 734 O O . PHE A 1 92 ? 25.725 3.826 -17.996 1.00 82.62 92 PHE A O 1
ATOM 741 N N . PHE A 1 93 ? 23.480 3.764 -18.131 1.00 81.44 93 PHE A N 1
ATOM 742 C CA . PHE A 1 93 ? 23.428 4.024 -19.569 1.00 81.44 93 PHE A CA 1
ATOM 743 C C . PHE A 1 93 ? 24.068 5.366 -19.920 1.00 81.44 93 PHE A C 1
ATOM 745 O O . PHE A 1 93 ? 24.925 5.409 -20.797 1.00 81.44 93 PHE A O 1
ATOM 752 N N . SER A 1 94 ? 23.746 6.449 -19.205 1.00 77.00 94 SER A N 1
ATOM 753 C CA . SER A 1 94 ? 24.365 7.757 -19.451 1.00 77.00 94 SER A CA 1
ATOM 754 C C . SER A 1 94 ? 25.890 7.717 -19.317 1.00 77.00 94 SER A C 1
ATOM 756 O O . SER A 1 94 ? 26.572 8.379 -20.097 1.00 77.00 94 SER A O 1
ATOM 758 N N . SER A 1 95 ? 26.430 6.948 -18.364 1.00 73.00 95 SER A N 1
ATOM 759 C CA . SER A 1 95 ? 27.879 6.830 -18.151 1.00 73.00 95 SER A CA 1
ATOM 760 C C . SER A 1 95 ? 28.593 6.110 -19.301 1.00 73.00 95 SER A C 1
ATOM 762 O O . SER A 1 95 ? 29.708 6.485 -19.663 1.00 73.00 95 SER A O 1
ATOM 764 N N . MET A 1 96 ? 27.924 5.143 -19.944 1.00 73.88 96 MET A N 1
ATOM 765 C CA . MET A 1 96 ? 28.442 4.484 -21.146 1.00 73.88 96 MET A CA 1
ATOM 766 C C . MET A 1 96 ? 28.564 5.454 -22.328 1.00 73.88 96 MET A C 1
ATOM 768 O O . MET A 1 96 ? 29.488 5.321 -23.126 1.00 73.88 96 MET A O 1
ATOM 772 N N . TYR A 1 97 ? 27.661 6.436 -22.442 1.00 66.75 97 TYR A N 1
ATOM 773 C CA . TYR A 1 97 ? 27.677 7.406 -23.543 1.00 66.75 97 TYR A CA 1
ATOM 774 C C . TYR A 1 97 ? 28.640 8.582 -23.322 1.00 66.75 97 TYR A C 1
ATOM 776 O O . TYR A 1 97 ? 29.053 9.205 -24.298 1.00 66.75 97 TYR A O 1
ATOM 784 N N . THR A 1 98 ? 29.012 8.900 -22.076 1.00 64.75 98 THR A N 1
ATOM 785 C CA . THR A 1 98 ? 29.869 10.062 -21.760 1.00 64.75 98 THR A CA 1
ATOM 786 C C . THR A 1 98 ? 31.340 9.724 -21.505 1.00 64.75 98 THR A C 1
ATOM 788 O O . THR A 1 98 ? 32.153 10.640 -21.393 1.00 64.75 98 THR A O 1
ATOM 791 N N . GLY A 1 99 ? 31.720 8.441 -21.450 1.00 58.84 99 GLY A N 1
ATOM 792 C CA . GLY A 1 99 ? 33.128 8.016 -21.409 1.00 58.84 99 GLY A CA 1
ATOM 793 C C . GLY A 1 99 ? 33.876 8.304 -20.097 1.00 58.84 99 GLY A C 1
ATOM 794 O O . GLY A 1 99 ? 35.100 8.201 -20.061 1.00 58.84 99 GLY A O 1
ATOM 795 N N . PHE A 1 100 ? 33.173 8.656 -19.018 1.00 58.94 100 PHE A N 1
ATOM 796 C CA . PHE A 1 100 ? 33.756 8.793 -17.677 1.00 58.94 100 PHE A CA 1
ATOM 797 C C . PHE A 1 100 ? 33.770 7.448 -16.934 1.00 58.94 100 PHE A C 1
ATOM 799 O O . PHE A 1 100 ? 32.978 6.567 -17.253 1.00 58.94 100 PHE A O 1
ATOM 806 N N . ASN A 1 101 ? 34.656 7.299 -15.935 1.00 60.19 101 ASN A N 1
ATOM 807 C CA . ASN A 1 101 ? 34.820 6.125 -15.053 1.00 60.19 101 ASN A CA 1
ATOM 808 C C . ASN A 1 101 ? 33.515 5.739 -14.309 1.00 60.19 101 ASN A C 1
ATOM 810 O O . ASN A 1 101 ? 33.391 5.922 -13.097 1.00 60.19 101 ASN A O 1
ATOM 814 N N . GLY A 1 102 ? 32.537 5.187 -15.030 1.00 58.03 102 GLY A N 1
ATOM 815 C CA . GLY A 1 102 ? 31.191 4.890 -14.536 1.00 58.03 102 GLY A CA 1
ATOM 816 C C . GLY A 1 102 ? 31.165 3.847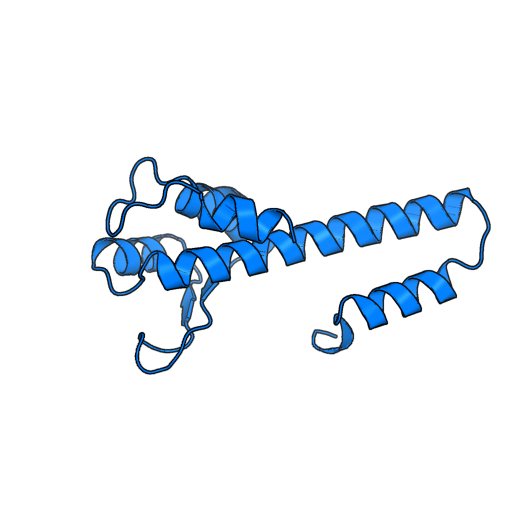 -13.423 1.00 58.03 102 GLY A C 1
ATOM 817 O O . GLY A 1 102 ? 30.246 3.845 -12.612 1.00 58.03 102 GLY A O 1
ATOM 818 N N . LEU A 1 103 ? 32.206 3.016 -13.321 1.00 61.50 103 LEU A N 1
ATOM 819 C CA . LEU A 1 103 ? 32.313 1.997 -12.279 1.00 61.50 103 LEU A CA 1
ATOM 820 C C . LEU A 1 103 ? 32.477 2.601 -10.873 1.00 61.50 103 LEU A C 1
ATOM 822 O O . LEU A 1 103 ? 31.902 2.079 -9.923 1.00 61.50 103 LEU A O 1
ATOM 826 N N . LEU A 1 104 ? 33.225 3.705 -10.738 1.00 61.75 104 LEU A N 1
ATOM 827 C CA . LEU A 1 104 ? 33.457 4.346 -9.437 1.00 61.75 104 LEU A CA 1
ATOM 828 C C . LEU A 1 104 ? 32.181 5.035 -8.935 1.00 61.75 104 LEU A C 1
ATOM 830 O O . LEU A 1 104 ? 31.777 4.827 -7.798 1.00 61.75 104 LEU A O 1
ATOM 834 N N . TYR A 1 105 ? 31.505 5.766 -9.826 1.00 64.06 105 TYR A N 1
ATOM 835 C CA . TYR A 1 105 ? 30.235 6.435 -9.530 1.00 64.06 105 TYR A CA 1
ATOM 836 C C . TYR A 1 105 ? 29.114 5.438 -9.227 1.00 64.06 105 TYR A C 1
ATOM 838 O O . TYR A 1 105 ? 28.298 5.666 -8.342 1.00 64.06 105 TYR A O 1
ATOM 846 N N . PHE A 1 106 ? 29.074 4.308 -9.938 1.00 66.56 106 PHE A N 1
ATOM 847 C CA . PHE A 1 106 ? 28.103 3.251 -9.674 1.00 66.56 106 PHE A CA 1
ATOM 848 C C . PHE A 1 106 ? 28.289 2.645 -8.276 1.00 66.56 106 PHE A C 1
ATOM 850 O O . PHE A 1 106 ? 27.314 2.488 -7.546 1.00 66.56 106 PHE A O 1
ATOM 857 N N . LEU A 1 107 ? 29.533 2.363 -7.873 1.00 63.06 107 LEU A N 1
ATOM 858 C CA . LEU A 1 107 ? 29.841 1.865 -6.528 1.00 63.06 107 LEU A CA 1
ATOM 859 C C . LEU A 1 107 ? 29.512 2.892 -5.433 1.00 63.06 107 LEU A C 1
ATOM 861 O O . LEU A 1 107 ? 29.004 2.517 -4.378 1.00 63.06 107 LEU A O 1
ATOM 865 N N . GLU A 1 108 ? 29.737 4.177 -5.696 1.00 64.88 108 GLU A N 1
ATOM 866 C CA . GLU A 1 108 ? 29.393 5.271 -4.782 1.00 64.88 108 GLU A CA 1
ATOM 867 C C . GLU A 1 108 ? 27.867 5.418 -4.638 1.00 64.88 108 GLU A C 1
ATOM 869 O O . GLU A 1 108 ? 27.353 5.465 -3.523 1.00 64.88 108 GLU A O 1
ATOM 874 N N . ILE A 1 109 ? 27.116 5.323 -5.742 1.00 61.88 109 ILE A N 1
ATOM 875 C CA . ILE A 1 109 ? 25.645 5.310 -5.729 1.00 61.88 109 ILE A CA 1
ATOM 876 C C . ILE A 1 109 ? 25.108 4.099 -4.963 1.00 61.88 109 ILE A C 1
ATOM 878 O O . ILE A 1 109 ? 24.190 4.256 -4.160 1.00 61.88 109 ILE A O 1
ATOM 882 N N . LEU A 1 110 ? 25.654 2.896 -5.171 1.00 61.94 110 LEU A N 1
ATOM 883 C CA . LEU A 1 110 ? 25.247 1.697 -4.424 1.00 61.94 110 LEU A CA 1
ATOM 884 C C . LEU A 1 110 ? 25.519 1.832 -2.915 1.00 61.94 110 LEU A C 1
ATOM 886 O O . LEU A 1 110 ? 24.715 1.370 -2.101 1.00 61.94 110 LEU A O 1
ATOM 890 N N . SER A 1 111 ? 26.620 2.492 -2.550 1.00 63.41 111 SER A N 1
ATOM 891 C CA . SER A 1 111 ? 26.979 2.809 -1.165 1.00 63.41 111 SER A CA 1
ATOM 892 C C . SER A 1 111 ? 26.015 3.832 -0.546 1.00 63.41 111 SER A C 1
ATOM 894 O O . SER A 1 111 ? 25.470 3.597 0.531 1.00 63.41 111 SER A O 1
ATOM 896 N N . GLU A 1 112 ? 25.735 4.940 -1.235 1.00 61.59 112 GLU A N 1
ATOM 897 C CA . GLU A 1 112 ? 24.868 6.016 -0.729 1.00 61.59 112 GLU A CA 1
ATOM 898 C C . GLU A 1 112 ? 23.377 5.650 -0.710 1.00 61.59 112 GLU A C 1
ATOM 900 O O . GLU A 1 112 ? 22.616 6.137 0.127 1.00 61.59 112 GLU A O 1
ATOM 905 N N . SER A 1 113 ? 22.945 4.766 -1.610 1.00 58.12 113 SER A N 1
ATOM 906 C CA . SER A 1 113 ? 21.559 4.288 -1.681 1.00 58.12 113 SER A CA 1
ATOM 907 C C . SER A 1 113 ? 21.220 3.209 -0.646 1.00 58.12 113 SER A C 1
ATOM 909 O O . SER A 1 113 ? 20.047 2.852 -0.509 1.00 58.12 113 SER A O 1
ATOM 911 N N . GLY A 1 114 ? 22.209 2.706 0.107 1.00 49.66 114 GLY A N 1
ATOM 912 C CA . GLY A 1 114 ? 22.015 1.664 1.121 1.00 49.66 114 GLY A CA 1
ATOM 913 C C . GLY A 1 114 ? 21.710 0.274 0.544 1.00 49.66 114 GLY A C 1
ATOM 914 O O . GLY A 1 114 ? 21.155 -0.571 1.248 1.00 49.66 114 GLY A O 1
ATOM 915 N N . ILE A 1 115 ? 22.058 0.030 -0.725 1.00 49.31 115 ILE A N 1
ATOM 916 C CA . ILE A 1 115 ? 21.723 -1.198 -1.470 1.00 49.31 115 ILE A CA 1
ATOM 917 C C . ILE A 1 115 ? 22.576 -2.406 -1.035 1.00 49.31 115 ILE A C 1
ATOM 919 O O . ILE A 1 115 ? 22.172 -3.542 -1.265 1.00 49.31 115 ILE A O 1
ATOM 923 N N . GLN A 1 116 ? 23.691 -2.203 -0.320 1.00 51.38 116 GLN A N 1
ATOM 924 C CA . GLN A 1 116 ? 24.544 -3.302 0.170 1.00 51.38 116 GLN A CA 1
ATOM 925 C C . GLN A 1 116 ? 23.822 -4.342 1.046 1.00 51.38 116 GLN A C 1
ATOM 927 O O . GLN A 1 116 ? 24.317 -5.451 1.172 1.00 51.38 116 GLN A O 1
ATOM 932 N N . ASN A 1 117 ? 22.661 -4.027 1.629 1.00 41.78 117 ASN A N 1
ATOM 933 C CA . ASN A 1 117 ? 21.901 -4.981 2.447 1.00 41.78 117 ASN A CA 1
ATOM 934 C C . ASN A 1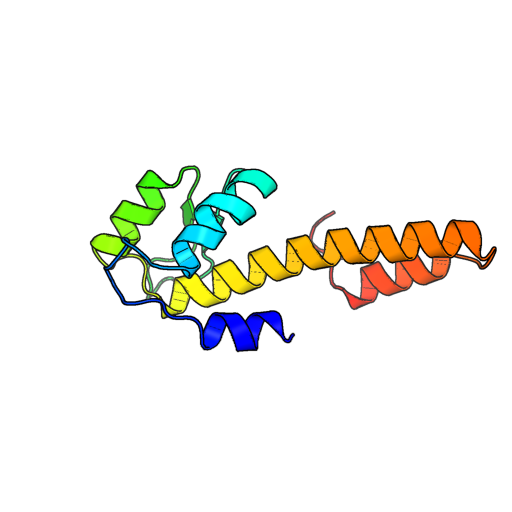 117 ? 20.967 -5.911 1.642 1.00 41.78 117 ASN A C 1
ATOM 936 O O . ASN A 1 117 ? 20.199 -6.654 2.250 1.00 41.78 117 ASN A O 1
ATOM 940 N N . TYR A 1 118 ? 20.980 -5.843 0.306 1.00 43.62 118 TYR A N 1
ATOM 941 C CA . TYR A 1 118 ? 20.093 -6.621 -0.575 1.00 43.62 118 TYR A CA 1
ATOM 942 C C . TYR A 1 118 ? 20.834 -7.355 -1.716 1.00 43.62 118 TYR A C 1
ATOM 944 O O . TYR A 1 118 ? 20.190 -7.827 -2.654 1.00 43.62 118 TYR A O 1
ATOM 952 N N . LEU A 1 119 ? 22.166 -7.467 -1.628 1.00 37.78 119 LEU A N 1
ATOM 953 C CA . LEU A 1 119 ? 23.012 -8.384 -2.407 1.00 37.78 119 LEU A CA 1
ATOM 954 C C . LEU A 1 119 ? 23.687 -9.366 -1.447 1.00 37.78 119 LEU A C 1
ATOM 956 O O . LEU A 1 119 ? 23.791 -10.555 -1.815 1.00 37.78 119 LEU A O 1
#

InterPro domains:
  IPR002305 Aminoacyl-tRNA synthetase, class Ic [PF00579] (2-84)
  IPR050489 Tyrosine--tRNA ligase [PTHR46264] (2-84)